Protein AF-A0A821P818-F1 (afdb_monomer_lite)

Radius of gyration: 19.18 Å; chains: 1; bounding box: 45×31×50 Å

Foldseek 3Di:
DVPDDDPDDDDDDDPPPVPDDPDDDDDDDPDPPPDVVNVVVVPPPVDDDDVVNVVVVVVVCVVPPCLVVLVVQLQVCLVPDPCRCNDPSNVVSD

Structure (mmCIF, N/CA/C/O backbone):
data_AF-A0A821P818-F1
#
_entry.id   AF-A0A821P818-F1
#
loop_
_atom_site.group_PDB
_atom_site.id
_atom_site.type_symbol
_atom_site.label_atom_id
_atom_site.label_alt_id
_atom_site.label_comp_id
_atom_site.label_asym_id
_atom_site.label_entity_id
_atom_site.label_seq_id
_atom_site.pdbx_PDB_ins_code
_atom_site.Cartn_x
_atom_site.Cartn_y
_atom_site.Cartn_z
_atom_site.occupancy
_atom_site.B_iso_or_equiv
_atom_site.auth_seq_id
_atom_site.auth_comp_id
_atom_site.auth_asym_id
_atom_site.auth_atom_id
_atom_site.pdbx_PDB_model_num
ATOM 1 N N . MET A 1 1 ? 0.779 5.765 7.622 1.00 63.78 1 MET A N 1
ATOM 2 C CA . MET A 1 1 ? 1.040 6.404 6.316 1.00 63.78 1 MET A CA 1
ATOM 3 C C . MET A 1 1 ? 1.587 5.350 5.380 1.00 63.78 1 MET A C 1
ATOM 5 O O . MET A 1 1 ? 2.417 4.570 5.822 1.00 63.78 1 MET A O 1
ATOM 9 N N . SER A 1 2 ? 1.068 5.300 4.157 1.00 79.81 2 SER A N 1
ATOM 10 C CA . SER A 1 2 ? 1.197 4.209 3.176 1.00 79.81 2 SER A CA 1
ATOM 11 C C . SER A 1 2 ? 2.590 4.100 2.522 1.00 79.81 2 SER A C 1
ATOM 13 O O . SER A 1 2 ? 2.683 4.033 1.304 1.00 79.81 2 SER A O 1
ATOM 15 N N . GLY A 1 3 ? 3.667 4.168 3.312 1.00 81.38 3 GLY A N 1
ATOM 16 C CA . GLY A 1 3 ? 5.050 4.146 2.811 1.00 81.38 3 GLY A CA 1
ATOM 17 C C . GLY A 1 3 ? 5.593 5.492 2.311 1.00 81.38 3 GLY A C 1
ATOM 18 O O . GLY A 1 3 ? 6.620 5.509 1.649 1.00 81.38 3 GLY A O 1
ATOM 19 N N . GLY A 1 4 ? 4.912 6.602 2.617 1.00 83.12 4 GLY A N 1
ATOM 20 C CA . GLY A 1 4 ? 5.336 7.943 2.201 1.00 83.12 4 GLY A CA 1
ATOM 21 C C . GLY A 1 4 ? 6.601 8.460 2.899 1.00 83.12 4 GLY A C 1
ATOM 22 O O . GLY A 1 4 ? 6.912 8.035 4.018 1.00 83.12 4 GLY A O 1
ATOM 23 N N . ASP A 1 5 ? 7.297 9.400 2.261 1.00 87.88 5 ASP A N 1
ATOM 24 C CA . ASP A 1 5 ? 8.558 9.988 2.724 1.00 87.88 5 ASP A CA 1
ATOM 25 C C . ASP A 1 5 ? 8.548 11.540 2.708 1.00 87.88 5 ASP A C 1
ATOM 27 O O . ASP A 1 5 ? 7.530 12.158 3.020 1.00 87.88 5 ASP A O 1
ATOM 31 N N . LEU A 1 6 ? 9.698 12.197 2.506 1.00 91.19 6 LEU A N 1
ATOM 32 C CA . LEU A 1 6 ? 9.845 13.662 2.536 1.00 91.19 6 LEU A CA 1
ATOM 33 C C . LEU A 1 6 ? 10.234 14.263 1.174 1.00 91.19 6 LEU A C 1
ATOM 35 O O . LEU A 1 6 ? 10.743 15.386 1.125 1.00 91.19 6 LEU A O 1
ATOM 39 N N . ASP A 1 7 ? 10.024 13.543 0.074 1.00 94.56 7 ASP A N 1
ATOM 40 C CA . ASP A 1 7 ? 10.372 13.986 -1.279 1.00 94.56 7 ASP A CA 1
ATOM 41 C C . ASP A 1 7 ? 9.287 14.849 -1.961 1.00 94.56 7 ASP A C 1
ATOM 43 O O . ASP A 1 7 ? 9.521 15.434 -3.023 1.00 94.56 7 ASP A O 1
ATOM 47 N N . GLY A 1 8 ? 8.132 15.006 -1.308 1.00 93.50 8 GLY A N 1
ATOM 48 C CA . GLY A 1 8 ? 6.997 15.777 -1.818 1.00 93.50 8 GLY A CA 1
ATOM 49 C C . GLY A 1 8 ? 5.652 15.461 -1.162 1.00 93.50 8 GLY A C 1
ATOM 50 O O . GLY A 1 8 ? 4.678 16.178 -1.413 1.00 93.50 8 GLY A O 1
ATOM 51 N N . ASP A 1 9 ? 5.593 14.434 -0.313 1.00 93.62 9 ASP A N 1
ATOM 52 C CA . ASP A 1 9 ? 4.360 13.997 0.332 1.00 93.62 9 ASP A CA 1
ATOM 53 C C . ASP A 1 9 ? 3.726 15.042 1.252 1.00 93.62 9 ASP A C 1
ATOM 55 O O . ASP A 1 9 ? 4.368 15.778 2.009 1.00 93.62 9 ASP A O 1
ATOM 59 N N . THR A 1 10 ? 2.395 15.062 1.223 1.00 93.62 10 THR A N 1
ATOM 60 C CA . THR A 1 10 ? 1.586 15.876 2.125 1.00 93.62 10 THR A CA 1
ATOM 61 C C . THR A 1 10 ? 1.077 15.044 3.287 1.00 93.62 10 THR A C 1
ATOM 63 O O . THR A 1 10 ? 0.547 13.949 3.104 1.00 93.62 10 THR A O 1
ATOM 66 N N . PHE A 1 11 ? 1.146 15.616 4.483 1.00 90.31 11 PHE A N 1
ATOM 67 C CA . PHE A 1 11 ? 0.711 14.970 5.710 1.00 90.31 11 PHE A CA 1
ATOM 68 C C . PHE A 1 11 ? -0.610 15.579 6.164 1.00 90.31 11 PHE A C 1
ATOM 70 O O . PHE A 1 11 ? -0.755 16.803 6.233 1.00 90.31 11 PHE A O 1
ATOM 77 N N . TRP A 1 12 ? -1.569 14.728 6.519 1.00 90.25 12 TRP A N 1
ATOM 78 C CA . TRP A 1 12 ? -2.760 15.184 7.220 1.00 90.25 12 TRP A CA 1
ATOM 79 C C . TRP A 1 12 ? -2.473 15.249 8.720 1.00 90.25 12 TRP A C 1
ATOM 81 O O . TRP A 1 12 ? -2.143 14.241 9.341 1.00 90.25 12 TRP A O 1
ATOM 91 N N . ILE A 1 13 ? -2.593 16.445 9.296 1.00 90.69 13 ILE A N 1
ATOM 92 C CA . ILE A 1 13 ? -2.392 16.696 10.725 1.00 90.69 13 ILE A CA 1
ATOM 93 C C . ILE A 1 13 ? -3.686 17.283 11.276 1.00 90.69 13 ILE A C 1
ATOM 95 O O . ILE A 1 13 ? -4.124 18.346 10.835 1.00 90.69 13 ILE A O 1
ATOM 99 N N . SER A 1 14 ? -4.280 16.611 12.260 1.00 92.19 14 SER A N 1
ATOM 100 C CA . SER A 1 14 ? -5.436 17.121 12.993 1.00 92.19 14 SER A CA 1
ATOM 101 C C . SER A 1 14 ? -5.086 17.366 14.453 1.00 92.19 14 SER A C 1
ATOM 103 O O . SER A 1 14 ? -4.507 16.509 15.113 1.00 92.19 14 SER A O 1
ATOM 105 N N . ASN A 1 15 ? -5.471 18.543 14.947 1.00 90.81 15 ASN A N 1
ATOM 106 C CA . ASN A 1 15 ? -5.391 18.910 16.363 1.00 90.81 15 ASN A CA 1
ATOM 107 C C . ASN A 1 15 ? -6.772 18.896 17.039 1.00 90.81 15 ASN A C 1
ATOM 109 O O . ASN A 1 15 ? -6.906 19.387 18.159 1.00 90.81 15 ASN A O 1
ATOM 113 N N . ASP A 1 16 ? -7.806 18.392 16.358 1.00 95.31 16 ASP A N 1
ATOM 114 C CA . ASP A 1 16 ? -9.138 18.252 16.940 1.00 95.31 16 ASP A CA 1
ATOM 115 C C . ASP A 1 16 ? -9.123 17.126 17.987 1.00 95.31 16 ASP A C 1
ATOM 117 O O . ASP A 1 16 ? -8.894 15.972 17.613 1.00 95.31 16 ASP A O 1
ATOM 121 N N . PRO A 1 17 ? -9.401 17.409 19.275 1.00 93.00 17 PRO A N 1
ATOM 122 C CA . PRO A 1 17 ? -9.399 16.393 20.322 1.00 93.00 17 PRO A CA 1
ATOM 123 C C . PRO A 1 17 ? -10.345 15.214 20.065 1.00 93.00 17 PRO A C 1
ATOM 125 O O . PRO A 1 17 ? -10.105 14.130 20.589 1.00 93.00 17 PRO A O 1
ATOM 128 N N . GLN A 1 18 ? -11.404 15.396 19.269 1.00 94.25 18 GLN A N 1
ATOM 129 C CA . GLN A 1 18 ? -12.341 14.324 18.913 1.00 94.25 18 GLN A CA 1
ATOM 130 C C . GLN A 1 18 ? -11.749 13.320 17.916 1.00 94.25 18 GLN A C 1
ATOM 132 O O . GLN A 1 18 ? -12.255 12.208 17.796 1.00 94.25 18 GLN A O 1
ATOM 137 N N . LEU A 1 19 ? -10.691 13.713 17.204 1.00 91.25 19 LEU A N 1
ATOM 138 C CA . LEU A 1 19 ? -10.005 12.911 16.191 1.00 91.25 19 LEU A CA 1
ATOM 139 C C . LEU A 1 19 ? -8.638 12.402 16.671 1.00 91.25 19 LEU A C 1
ATOM 141 O O . LEU A 1 19 ? -7.932 11.742 15.912 1.00 91.25 19 LEU A O 1
ATOM 145 N N . ILE A 1 20 ? -8.256 12.690 17.920 1.00 90.31 20 ILE A N 1
ATOM 146 C CA . ILE A 1 20 ? -7.042 12.143 18.528 1.00 90.31 20 ILE A CA 1
ATOM 147 C C . ILE A 1 20 ? -7.331 10.711 18.982 1.00 90.31 20 ILE A C 1
ATOM 149 O O . ILE A 1 20 ? -8.147 10.472 19.874 1.00 90.31 20 ILE A O 1
ATOM 153 N N . PHE A 1 21 ? -6.637 9.751 18.375 1.00 87.12 21 PHE A N 1
ATOM 154 C CA . PHE A 1 21 ? -6.732 8.347 18.760 1.00 87.12 21 PHE A CA 1
ATOM 155 C C . PHE A 1 21 ? -6.217 8.130 20.189 1.00 87.12 21 PHE A C 1
ATOM 157 O O . PHE A 1 21 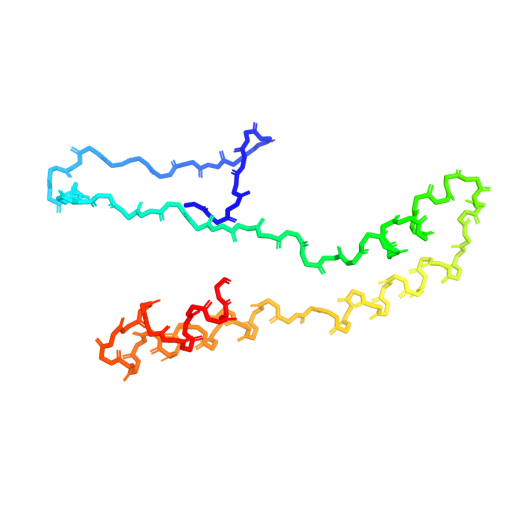? -5.226 8.722 20.613 1.00 87.12 21 PHE A O 1
ATOM 164 N N . GLN A 1 22 ? -6.884 7.251 20.942 1.00 88.75 22 GLN A N 1
ATOM 165 C CA . GLN A 1 22 ? -6.484 6.916 22.317 1.00 88.75 22 GLN A CA 1
ATOM 166 C C . GLN A 1 22 ? -5.268 5.986 22.377 1.00 88.75 22 GLN A C 1
ATOM 168 O O . GLN A 1 22 ? -4.601 5.899 23.406 1.00 88.75 22 GLN A O 1
ATOM 173 N N . THR A 1 23 ? -5.013 5.260 21.291 1.00 89.62 23 THR A N 1
ATOM 174 C CA . THR A 1 23 ? -3.939 4.276 21.167 1.00 89.62 23 THR A CA 1
ATOM 175 C C . THR A 1 23 ? -3.282 4.428 19.804 1.00 89.62 23 THR A C 1
ATOM 177 O O . THR A 1 23 ? -3.952 4.758 18.825 1.00 89.62 23 THR A O 1
ATOM 180 N N . ASN A 1 24 ? -1.971 4.207 19.767 1.00 88.50 24 ASN A N 1
ATOM 181 C CA . ASN A 1 24 ? -1.227 4.080 18.523 1.00 88.50 24 ASN A CA 1
ATOM 182 C C . ASN A 1 24 ? -1.203 2.606 18.123 1.00 88.50 24 ASN A C 1
ATOM 184 O O . ASN A 1 24 ? -1.038 1.740 18.981 1.00 88.50 24 ASN A O 1
ATOM 188 N N . GLU A 1 25 ? -1.350 2.345 16.830 1.00 86.75 25 GLU A N 1
ATOM 189 C CA . GLU A 1 25 ? -1.093 1.027 16.251 1.00 86.75 25 GLU A CA 1
ATOM 190 C C . GLU A 1 25 ? 0.410 0.860 15.997 1.00 86.75 25 GLU A C 1
ATOM 192 O O . GLU A 1 25 ? 1.126 1.845 15.777 1.00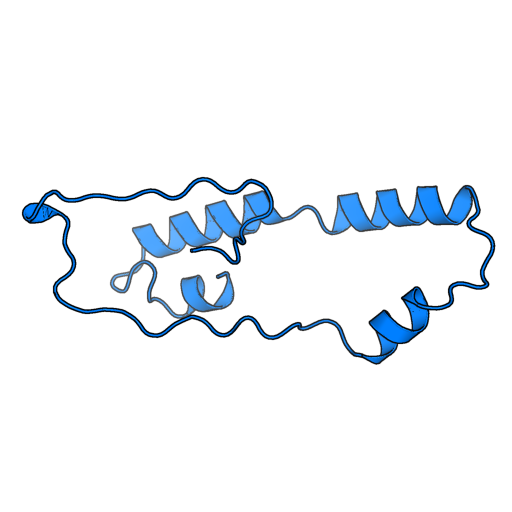 86.75 25 GLU A O 1
ATOM 197 N N . GLU A 1 26 ? 0.883 -0.385 16.009 1.00 87.62 26 GLU A N 1
ATOM 198 C CA . GLU A 1 26 ? 2.259 -0.693 15.620 1.00 87.62 26 GLU A CA 1
ATOM 199 C C . GLU A 1 26 ? 2.483 -0.371 14.132 1.00 87.62 26 GLU A C 1
ATOM 201 O O . GLU A 1 26 ? 1.572 -0.536 13.311 1.00 87.62 26 GLU A O 1
ATOM 206 N N . PRO A 1 27 ? 3.684 0.102 13.758 1.00 85.25 27 PRO A N 1
ATOM 207 C CA . PRO A 1 27 ? 4.014 0.343 12.364 1.00 85.25 27 PRO A CA 1
ATOM 208 C C . PRO A 1 27 ? 3.955 -0.964 11.565 1.00 85.25 27 PRO A C 1
ATOM 210 O O . PRO A 1 27 ? 4.427 -2.007 12.014 1.00 85.25 27 PRO A O 1
ATOM 213 N N . PHE A 1 28 ? 3.384 -0.889 10.362 1.00 79.88 28 PHE A N 1
ATOM 214 C CA . PHE A 1 28 ? 3.369 -2.016 9.436 1.00 79.88 28 PHE A CA 1
ATOM 215 C C . PHE A 1 28 ? 4.774 -2.261 8.880 1.00 79.88 28 PHE A C 1
ATOM 217 O O . PHE A 1 28 ? 5.492 -1.310 8.557 1.00 79.88 28 PHE A O 1
ATOM 224 N N . ASP A 1 29 ? 5.157 -3.530 8.779 1.00 78.56 29 ASP A N 1
ATOM 225 C CA . ASP A 1 29 ? 6.472 -3.929 8.294 1.00 78.56 29 ASP A CA 1
ATOM 226 C C . ASP A 1 29 ? 6.434 -4.150 6.780 1.00 78.56 29 ASP A C 1
ATOM 228 O O . ASP A 1 29 ? 5.957 -5.174 6.286 1.00 78.56 29 ASP A O 1
ATOM 232 N N . TYR A 1 30 ? 6.928 -3.163 6.035 1.00 70.44 30 TYR A N 1
ATOM 233 C CA . TYR A 1 30 ? 7.088 -3.265 4.590 1.00 70.44 30 TYR A CA 1
ATOM 234 C C . TYR A 1 30 ? 8.354 -4.063 4.284 1.00 70.44 30 TYR A C 1
ATOM 236 O O . TYR A 1 30 ? 9.439 -3.511 4.095 1.00 70.44 30 TYR A O 1
ATOM 244 N N . HIS A 1 31 ? 8.225 -5.384 4.246 1.00 67.19 31 HIS A N 1
ATOM 245 C CA . HIS A 1 31 ? 9.281 -6.227 3.712 1.00 67.19 31 HIS A CA 1
ATOM 246 C C . HIS A 1 31 ? 9.312 -6.113 2.190 1.00 67.19 31 HIS A C 1
ATOM 248 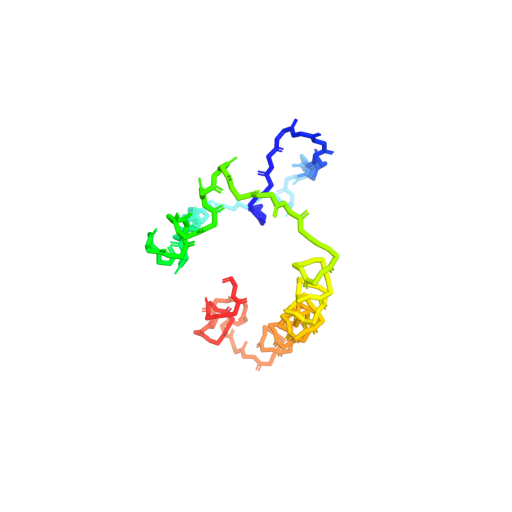O O . HIS A 1 31 ? 8.321 -6.392 1.516 1.00 67.19 31 HIS A O 1
ATOM 254 N N . ASP A 1 32 ? 10.466 -5.730 1.650 1.00 60.28 32 ASP A N 1
ATOM 255 C CA . ASP A 1 32 ? 10.704 -5.743 0.213 1.00 60.28 32 ASP A CA 1
ATOM 256 C C . ASP A 1 32 ? 10.681 -7.199 -0.278 1.00 60.28 32 ASP A C 1
ATOM 258 O O . ASP A 1 32 ? 11.587 -7.985 0.004 1.00 60.28 32 ASP A O 1
ATOM 262 N N . GLN A 1 33 ? 9.584 -7.587 -0.933 1.00 59.22 33 GLN A N 1
ATOM 263 C CA . GLN A 1 33 ? 9.359 -8.962 -1.387 1.00 59.22 33 GLN A CA 1
ATOM 264 C C . GLN A 1 33 ? 10.140 -9.307 -2.659 1.00 59.22 33 GLN A C 1
ATOM 266 O O . GLN A 1 33 ? 10.155 -10.474 -3.055 1.00 59.22 33 GLN A O 1
ATOM 271 N N . ALA A 1 34 ? 10.791 -8.328 -3.297 1.00 59.25 34 ALA A N 1
ATOM 272 C CA . ALA A 1 34 ? 11.654 -8.592 -4.436 1.00 59.25 34 ALA A CA 1
ATOM 273 C C . ALA A 1 34 ? 12.827 -9.478 -3.996 1.00 59.25 34 ALA A C 1
ATOM 275 O O . ALA A 1 34 ? 13.607 -9.130 -3.102 1.00 59.25 34 ALA A O 1
ATOM 276 N N . VAL A 1 35 ? 12.952 -10.641 -4.635 1.00 57.88 35 VAL A N 1
ATOM 277 C CA . VAL A 1 35 ? 14.043 -11.578 -4.372 1.00 57.88 35 VAL A CA 1
ATOM 278 C C . VAL A 1 35 ? 15.350 -10.870 -4.729 1.00 57.88 35 VAL A C 1
ATOM 280 O O . VAL A 1 35 ? 15.473 -10.319 -5.817 1.00 57.88 35 VAL A O 1
ATOM 283 N N . GLU A 1 36 ? 16.349 -10.896 -3.843 1.00 58.81 36 GLU A N 1
ATOM 284 C CA . GLU A 1 36 ? 17.665 -10.262 -4.070 1.00 58.81 36 GLU A CA 1
ATOM 285 C C . GLU A 1 36 ? 18.276 -10.614 -5.445 1.00 58.81 36 GLU A C 1
ATOM 287 O O . GLU A 1 36 ? 18.906 -9.779 -6.088 1.00 58.81 36 GLU A O 1
ATOM 292 N N . ALA A 1 37 ? 17.991 -11.814 -5.961 1.00 55.69 37 ALA A N 1
ATOM 293 C CA . ALA A 1 37 ? 18.390 -12.258 -7.297 1.00 55.69 37 ALA A CA 1
ATOM 294 C C . ALA A 1 37 ? 17.776 -11.438 -8.458 1.00 55.69 37 ALA A C 1
ATOM 296 O O . ALA A 1 37 ? 18.423 -11.251 -9.488 1.00 55.69 37 ALA A O 1
ATOM 297 N N . GLU A 1 38 ? 16.544 -10.940 -8.318 1.00 62.41 38 GLU A N 1
ATOM 298 C CA . GLU A 1 38 ? 15.881 -10.085 -9.317 1.00 62.41 38 GLU A CA 1
ATOM 299 C C . GLU A 1 38 ? 16.467 -8.668 -9.301 1.00 62.41 38 GLU A C 1
ATOM 301 O O . GLU A 1 38 ? 16.721 -8.085 -10.359 1.00 62.41 38 GLU A O 1
ATOM 306 N N . LYS A 1 39 ? 16.792 -8.154 -8.108 1.00 60.94 39 LYS A N 1
ATOM 307 C CA . LYS A 1 39 ? 17.502 -6.877 -7.937 1.00 60.94 39 LYS A CA 1
ATOM 308 C C . LYS A 1 39 ? 18.902 -6.920 -8.548 1.00 60.94 39 LYS A C 1
ATOM 310 O O . LYS A 1 39 ? 19.287 -5.996 -9.265 1.00 60.94 39 LYS A O 1
ATOM 315 N N . GLU A 1 40 ? 19.649 -8.003 -8.329 1.00 58.47 40 GLU A N 1
ATOM 316 C CA . GLU A 1 40 ? 20.976 -8.211 -8.925 1.00 58.47 40 GLU A CA 1
ATOM 317 C C . GLU A 1 40 ? 20.924 -8.287 -10.460 1.00 58.47 40 GLU A C 1
ATOM 319 O O . GLU A 1 40 ? 21.794 -7.734 -11.139 1.00 58.47 40 GLU A O 1
ATOM 324 N N . ALA A 1 41 ? 19.890 -8.917 -11.028 1.00 60.66 41 ALA A N 1
ATOM 325 C CA . ALA A 1 41 ? 19.702 -8.990 -12.476 1.00 60.66 41 ALA A CA 1
ATOM 326 C C . ALA A 1 41 ? 19.419 -7.610 -13.102 1.00 60.66 41 ALA A C 1
ATOM 328 O O . ALA A 1 41 ? 19.957 -7.304 -14.173 1.00 60.66 41 ALA A O 1
ATOM 329 N N . GLN A 1 42 ? 18.636 -6.764 -12.422 1.00 60.78 42 GLN A N 1
ATOM 330 C CA . GLN A 1 42 ? 18.336 -5.388 -12.842 1.00 60.78 42 GLN A CA 1
ATOM 331 C C . GLN A 1 42 ? 19.530 -4.432 -12.658 1.00 60.78 42 GLN A C 1
ATOM 333 O O . GLN A 1 42 ? 19.723 -3.523 -13.464 1.00 60.78 42 GLN A O 1
ATOM 338 N N . MET A 1 43 ? 20.383 -4.659 -11.652 1.00 59.75 43 MET A N 1
ATOM 339 C CA . MET A 1 43 ? 21.556 -3.826 -11.339 1.00 59.75 43 MET A CA 1
ATOM 340 C C . MET A 1 43 ? 22.767 -4.011 -12.266 1.00 59.75 43 MET A C 1
ATOM 342 O O . MET A 1 43 ? 23.818 -3.417 -12.016 1.00 59.75 43 MET A O 1
ATOM 346 N N . ASN A 1 44 ? 22.664 -4.771 -13.361 1.00 60.97 44 ASN A N 1
ATOM 347 C CA . ASN A 1 44 ? 23.724 -4.830 -14.372 1.00 60.97 44 ASN A CA 1
ATOM 348 C C . ASN A 1 44 ? 23.833 -3.497 -15.146 1.00 60.97 44 ASN A C 1
ATOM 350 O O . ASN A 1 44 ? 23.495 -3.400 -16.325 1.00 60.97 44 ASN A O 1
ATOM 354 N N . MET A 1 45 ? 24.390 -2.472 -14.491 1.00 57.44 45 MET A N 1
ATOM 355 C CA . MET A 1 45 ? 24.589 -1.096 -14.976 1.00 57.44 45 MET A CA 1
ATOM 356 C C . MET A 1 45 ? 25.472 -0.988 -16.235 1.00 57.44 45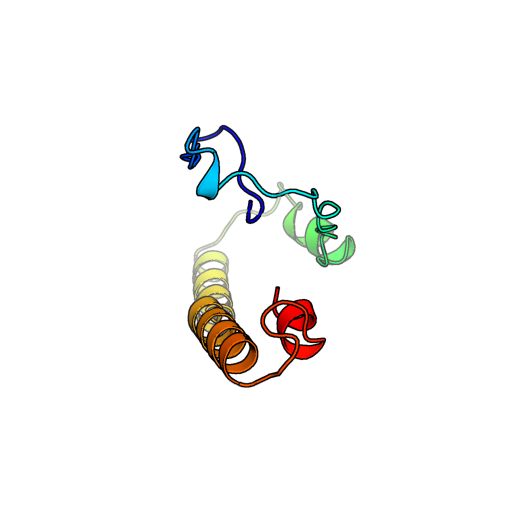 MET A C 1
ATOM 358 O O . MET A 1 45 ? 25.637 0.097 -16.783 1.00 57.44 45 MET A O 1
ATOM 362 N N . ASN A 1 46 ? 26.037 -2.104 -16.708 1.00 63.66 46 ASN A N 1
ATOM 363 C CA . ASN A 1 46 ? 26.846 -2.181 -17.925 1.00 63.66 46 ASN A CA 1
ATOM 364 C C . ASN A 1 46 ? 26.058 -2.647 -19.167 1.00 63.66 46 ASN A C 1
ATOM 366 O O . ASN A 1 46 ? 26.637 -2.711 -20.254 1.00 63.66 46 ASN A O 1
ATOM 370 N N . LYS A 1 47 ? 24.765 -2.987 -19.049 1.00 71.31 47 LYS A N 1
ATOM 371 C CA . LYS A 1 47 ? 23.926 -3.336 -20.207 1.00 71.31 47 LYS A CA 1
ATOM 372 C C . LYS A 1 47 ? 23.501 -2.054 -20.935 1.00 71.31 47 LYS A C 1
ATOM 374 O O . LYS A 1 47 ? 22.911 -1.163 -20.332 1.00 71.31 47 LYS A O 1
ATOM 379 N N . GLN A 1 48 ? 23.780 -1.953 -22.237 1.00 80.00 48 GLN A N 1
ATOM 380 C CA . GLN A 1 48 ? 23.167 -0.908 -23.063 1.00 80.00 48 GLN A CA 1
ATOM 381 C C . GLN A 1 48 ? 21.659 -1.160 -23.141 1.00 80.00 48 GLN A C 1
ATOM 383 O O . GLN A 1 48 ? 21.246 -2.216 -23.616 1.00 80.00 48 GLN A O 1
ATOM 388 N N . LEU A 1 49 ? 20.861 -0.194 -22.682 1.00 81.25 49 LEU A N 1
ATOM 389 C CA . LEU A 1 49 ? 19.407 -0.229 -22.817 1.00 81.25 49 LEU A CA 1
ATOM 390 C C . LEU A 1 49 ? 19.020 -0.143 -24.295 1.00 81.25 49 LEU A C 1
ATOM 392 O O . LEU A 1 49 ? 19.517 0.709 -25.037 1.00 81.25 49 LEU A O 1
ATOM 396 N N . THR A 1 50 ? 18.122 -1.024 -24.708 1.00 89.25 50 THR A N 1
ATOM 397 C CA . THR A 1 50 ? 17.593 -1.103 -26.069 1.00 89.25 50 THR A CA 1
ATOM 398 C C . THR A 1 50 ? 16.126 -0.680 -26.107 1.00 89.25 50 THR A C 1
ATOM 400 O O . THR A 1 50 ? 15.457 -0.597 -25.079 1.00 89.25 50 THR A O 1
ATOM 403 N N . ILE A 1 51 ? 15.600 -0.421 -27.309 1.00 92.31 51 ILE A N 1
ATOM 404 C CA . ILE A 1 51 ? 14.158 -0.175 -27.490 1.00 92.31 51 ILE A CA 1
ATOM 405 C C . ILE A 1 51 ? 13.342 -1.403 -27.060 1.00 92.31 51 ILE A C 1
ATOM 407 O O . ILE A 1 51 ? 12.267 -1.242 -26.490 1.00 92.31 51 ILE A O 1
ATOM 411 N N . ASP A 1 52 ? 13.872 -2.611 -27.262 1.00 91.81 52 ASP A N 1
ATOM 412 C CA . ASP A 1 52 ? 13.200 -3.847 -26.861 1.00 91.81 52 ASP A CA 1
ATOM 413 C C . ASP A 1 52 ? 13.042 -3.940 -25.334 1.00 91.81 52 ASP A C 1
ATOM 415 O O . ASP A 1 52 ? 11.981 -4.348 -24.865 1.00 91.81 52 ASP A O 1
ATOM 419 N N . ASP A 1 53 ? 14.037 -3.487 -24.556 1.00 87.56 53 ASP A N 1
ATOM 420 C CA . ASP A 1 53 ? 13.931 -3.414 -23.088 1.00 87.56 53 ASP A CA 1
ATOM 421 C C . ASP A 1 53 ? 12.810 -2.447 -22.660 1.00 87.56 53 ASP A C 1
ATOM 423 O O . ASP A 1 53 ? 12.050 -2.737 -21.738 1.00 87.56 53 ASP A O 1
ATOM 427 N N . VAL A 1 54 ? 12.659 -1.318 -23.363 1.00 90.00 54 VAL A N 1
ATOM 428 C CA . VAL A 1 54 ? 11.575 -0.354 -23.105 1.00 90.00 54 VAL A CA 1
ATOM 429 C C . VAL A 1 54 ? 10.215 -0.970 -23.428 1.00 90.00 54 VAL A C 1
ATOM 431 O O . VAL A 1 54 ? 9.284 -0.857 -22.634 1.00 90.00 54 VAL A O 1
ATOM 434 N N . CYS A 1 55 ? 10.081 -1.641 -24.575 1.00 93.94 55 CYS A N 1
ATOM 435 C CA . CYS A 1 55 ? 8.843 -2.325 -24.944 1.00 93.94 55 CYS A CA 1
ATOM 436 C C . CYS A 1 55 ? 8.468 -3.413 -23.932 1.00 93.94 55 CYS A C 1
ATOM 438 O O . CYS A 1 55 ? 7.299 -3.516 -23.569 1.00 93.94 55 CYS A O 1
ATOM 440 N N . HIS A 1 56 ? 9.445 -4.190 -23.464 1.00 90.56 56 HIS A N 1
ATOM 441 C CA . HIS A 1 56 ? 9.228 -5.216 -22.451 1.00 90.56 56 HIS A CA 1
ATOM 442 C C . HIS A 1 56 ? 8.734 -4.614 -21.134 1.00 90.56 56 HIS A C 1
ATOM 444 O O . HIS A 1 56 ? 7.697 -5.044 -20.637 1.00 90.56 56 HIS A O 1
ATOM 450 N N . PHE A 1 57 ? 9.385 -3.549 -20.653 1.00 88.75 57 PHE A N 1
ATOM 451 C CA . PHE A 1 57 ? 8.957 -2.831 -19.453 1.00 88.75 57 PHE A CA 1
ATOM 452 C C . PHE A 1 57 ? 7.502 -2.353 -19.542 1.00 88.75 57 PHE A C 1
ATOM 454 O O . PHE A 1 57 ? 6.752 -2.489 -18.584 1.00 88.75 57 PHE A O 1
ATOM 461 N N . PHE A 1 58 ? 7.066 -1.819 -20.688 1.00 93.88 58 PHE A N 1
ATOM 462 C CA . PHE A 1 58 ? 5.670 -1.394 -20.841 1.00 93.88 58 PHE A CA 1
ATOM 463 C C . PHE A 1 58 ? 4.681 -2.559 -20.761 1.00 93.88 58 PHE A C 1
ATOM 465 O O . PHE A 1 58 ? 3.597 -2.383 -20.210 1.00 93.88 58 PHE A O 1
ATOM 472 N N . VAL A 1 59 ? 5.030 -3.728 -21.303 1.00 94.19 59 VAL A N 1
ATOM 473 C CA . VAL A 1 59 ? 4.188 -4.927 -21.185 1.00 94.19 59 VAL A CA 1
ATOM 474 C C . VAL A 1 59 ? 4.102 -5.364 -19.725 1.00 94.19 59 VAL A C 1
ATOM 476 O O . VAL A 1 59 ? 2.995 -5.512 -19.218 1.00 94.19 59 VAL A O 1
ATOM 479 N N . GLU A 1 60 ? 5.241 -5.481 -19.040 1.00 90.75 60 GLU A N 1
ATOM 480 C CA . GLU A 1 60 ? 5.287 -5.842 -17.617 1.00 90.75 60 GLU A CA 1
ATOM 481 C C . GLU A 1 60 ? 4.510 -4.844 -16.753 1.00 90.75 60 GLU A C 1
ATOM 483 O O . GLU A 1 60 ? 3.729 -5.243 -15.896 1.00 90.75 60 GLU A O 1
ATOM 488 N N . TYR A 1 61 ? 4.663 -3.545 -17.013 1.00 90.94 61 TYR A N 1
ATOM 489 C CA . TYR A 1 61 ? 3.944 -2.494 -16.301 1.00 90.94 61 TYR A CA 1
ATOM 490 C C . TYR A 1 61 ? 2.427 -2.619 -16.476 1.00 90.94 61 TYR A C 1
ATOM 492 O O . TYR A 1 61 ? 1.692 -2.531 -15.498 1.00 90.94 61 TYR A O 1
ATOM 500 N N . ILE A 1 62 ? 1.951 -2.848 -17.705 1.00 92.81 62 ILE A N 1
ATOM 501 C CA . ILE A 1 62 ? 0.517 -3.021 -17.978 1.00 92.81 62 ILE A CA 1
ATOM 502 C C . ILE A 1 62 ? -0.019 -4.291 -17.306 1.00 92.81 62 ILE A C 1
ATOM 504 O O . ILE A 1 62 ? -1.130 -4.278 -16.784 1.00 92.81 62 ILE A O 1
ATOM 508 N N . GLU A 1 63 ? 0.745 -5.385 -17.312 1.00 91.00 63 GLU A N 1
ATOM 509 C CA . GLU A 1 63 ? 0.355 -6.628 -16.636 1.00 91.00 63 GLU A CA 1
ATOM 510 C C . GLU A 1 63 ? 0.330 -6.478 -15.107 1.00 91.00 63 GLU A C 1
ATOM 512 O O . GLU A 1 63 ? -0.536 -7.055 -14.446 1.00 91.00 63 GLU A O 1
ATOM 517 N N . ALA A 1 64 ? 1.248 -5.687 -14.548 1.00 89.12 64 ALA A N 1
ATOM 518 C CA . ALA A 1 64 ? 1.359 -5.431 -13.117 1.00 89.12 64 ALA A CA 1
ATOM 519 C C . ALA A 1 64 ? 0.410 -4.333 -12.600 1.00 89.12 64 ALA A C 1
ATOM 521 O O . ALA A 1 64 ? 0.261 -4.195 -11.385 1.00 89.12 64 ALA A O 1
ATOM 522 N N . ASP A 1 65 ? -0.249 -3.565 -13.476 1.00 92.00 65 ASP A N 1
ATOM 523 C CA . ASP A 1 65 ? -1.168 -2.486 -13.091 1.00 92.00 65 ASP A CA 1
ATOM 524 C C . ASP A 1 65 ? -2.484 -3.033 -12.507 1.00 92.00 65 ASP A C 1
ATOM 526 O O . ASP A 1 65 ? -3.518 -3.153 -13.167 1.00 92.00 65 ASP A O 1
ATOM 530 N N . ASN A 1 66 ? -2.437 -3.405 -11.228 1.00 93.25 66 ASN A N 1
ATOM 531 C CA . ASN A 1 66 ? -3.553 -3.992 -10.489 1.00 93.25 66 ASN A CA 1
ATOM 532 C C . ASN A 1 66 ? -3.930 -3.206 -9.219 1.00 93.25 66 ASN A C 1
ATOM 534 O O . ASN A 1 66 ? -4.853 -3.613 -8.506 1.00 93.25 66 ASN A O 1
ATOM 538 N N . LEU A 1 67 ? -3.280 -2.065 -8.955 1.00 91.62 67 LEU A N 1
ATOM 539 C CA . LEU A 1 67 ? -3.453 -1.287 -7.723 1.00 91.62 67 LEU A CA 1
ATOM 540 C C . LEU A 1 67 ? -4.919 -0.914 -7.479 1.00 91.62 67 LEU A C 1
ATOM 542 O O . LEU A 1 67 ? -5.429 -1.056 -6.370 1.00 91.62 67 LEU A O 1
ATOM 546 N N . GLY A 1 68 ? -5.633 -0.494 -8.528 1.00 95.06 68 GLY A N 1
ATOM 547 C CA . GLY A 1 68 ? -7.054 -0.158 -8.423 1.00 95.06 68 GLY A CA 1
ATOM 548 C C . GLY A 1 68 ? -7.933 -1.357 -8.048 1.00 95.06 68 GLY A C 1
ATOM 549 O O . GLY A 1 68 ? -8.902 -1.207 -7.304 1.00 95.06 68 GLY A O 1
ATOM 550 N N . ILE A 1 69 ? -7.595 -2.558 -8.525 1.00 95.94 69 ILE A N 1
ATOM 551 C CA . ILE A 1 69 ? -8.324 -3.793 -8.200 1.00 95.94 69 ILE A CA 1
ATOM 552 C C . ILE A 1 69 ? -8.089 -4.156 -6.735 1.00 95.94 69 ILE A C 1
ATOM 554 O O . ILE A 1 69 ? -9.053 -4.421 -6.011 1.00 95.94 69 ILE A O 1
ATOM 558 N N . VAL A 1 70 ? -6.832 -4.119 -6.288 1.00 95.12 70 VAL A N 1
ATOM 559 C CA . VAL A 1 70 ? -6.450 -4.391 -4.896 1.00 95.12 70 VAL A CA 1
ATOM 560 C C . VAL A 1 70 ? -7.130 -3.399 -3.954 1.00 95.12 70 VAL A C 1
ATOM 562 O O . VAL A 1 70 ? -7.818 -3.821 -3.026 1.00 95.12 70 VAL A O 1
ATOM 565 N N . ALA A 1 71 ? -7.055 -2.097 -4.246 1.00 95.44 71 ALA A N 1
ATOM 566 C CA . ALA A 1 71 ? -7.655 -1.047 -3.425 1.00 95.44 71 ALA A CA 1
ATOM 567 C C . ALA A 1 71 ? -9.179 -1.195 -3.297 1.00 95.44 71 ALA A C 1
ATOM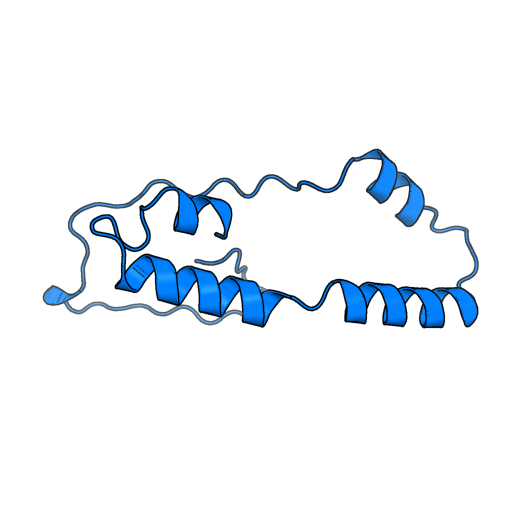 569 O O . ALA A 1 71 ? -9.726 -1.135 -2.195 1.00 95.44 71 ALA A O 1
ATOM 570 N N . ASN A 1 72 ? -9.879 -1.442 -4.409 1.00 97.56 72 ASN A N 1
ATOM 571 C CA . ASN A 1 72 ? -11.329 -1.642 -4.386 1.00 97.56 72 ASN A CA 1
ATOM 572 C C . ASN A 1 72 ? -11.726 -2.913 -3.627 1.00 97.56 72 ASN A C 1
ATOM 574 O O . ASN A 1 72 ? -12.716 -2.911 -2.897 1.00 97.56 72 ASN A O 1
ATOM 578 N N . THR A 1 73 ? -10.945 -3.984 -3.768 1.00 97.50 73 THR A N 1
ATOM 579 C CA . THR A 1 73 ? -11.182 -5.243 -3.051 1.00 97.50 73 THR A CA 1
ATOM 580 C C . THR A 1 73 ? -10.965 -5.066 -1.549 1.00 97.50 73 THR A C 1
ATOM 582 O O . THR A 1 73 ? -11.808 -5.483 -0.758 1.00 97.50 73 THR A O 1
ATOM 585 N N . HIS A 1 74 ? -9.891 -4.378 -1.150 1.00 96.19 74 HIS A N 1
ATOM 586 C CA . HIS A 1 74 ? -9.623 -4.037 0.246 1.00 96.19 74 HIS A CA 1
ATOM 587 C C . HIS A 1 74 ? -10.764 -3.200 0.843 1.00 96.19 74 HIS A C 1
ATOM 589 O O . HIS A 1 74 ? -11.249 -3.506 1.930 1.00 96.19 74 HIS A O 1
ATOM 595 N N . MET A 1 75 ? -11.249 -2.175 0.130 1.00 97.06 75 MET A N 1
ATOM 596 C CA . MET A 1 75 ? -12.402 -1.382 0.580 1.00 97.06 75 MET A CA 1
ATOM 597 C C . MET A 1 75 ? -13.666 -2.234 0.742 1.00 97.06 75 MET A C 1
ATOM 599 O O . MET A 1 75 ? -14.360 -2.102 1.746 1.00 97.06 75 MET A O 1
ATOM 603 N N . ALA A 1 76 ? -13.949 -3.131 -0.207 1.00 97.75 76 ALA A N 1
ATOM 604 C CA . ALA A 1 76 ? -15.115 -4.007 -0.137 1.00 97.75 76 ALA A CA 1
ATOM 605 C C . ALA A 1 76 ? -15.052 -4.969 1.062 1.00 97.75 76 ALA A C 1
ATOM 607 O O . ALA A 1 76 ? -16.054 -5.149 1.750 1.00 97.75 76 ALA A O 1
ATOM 608 N N . PHE A 1 77 ? -13.890 -5.563 1.348 1.00 97.75 77 PHE A N 1
ATOM 609 C CA . PHE A 1 77 ? -13.723 -6.422 2.524 1.00 97.75 77 PHE A CA 1
ATOM 610 C C . PHE A 1 77 ? -13.806 -5.646 3.835 1.00 97.75 77 PHE A C 1
ATOM 612 O O . PHE A 1 77 ? -14.444 -6.122 4.771 1.00 97.75 77 PHE A O 1
ATOM 619 N N . ALA A 1 78 ? -13.226 -4.447 3.893 1.00 97.38 78 ALA A N 1
ATOM 620 C CA . ALA A 1 78 ? -13.294 -3.605 5.080 1.00 97.38 78 ALA A CA 1
ATOM 621 C C . ALA A 1 78 ? -14.726 -3.146 5.409 1.00 97.38 78 ALA A C 1
ATOM 623 O O . ALA A 1 78 ? -15.031 -2.9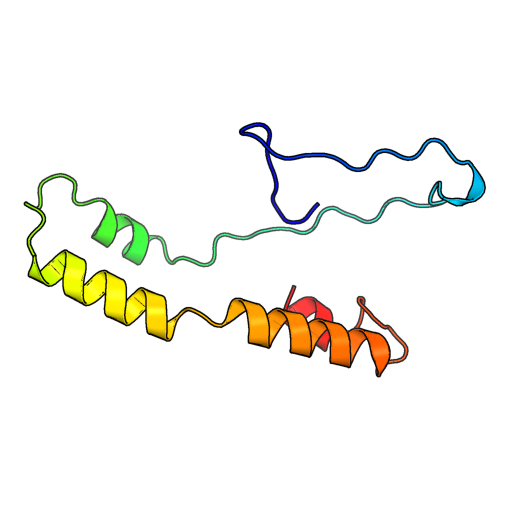34 6.577 1.00 97.38 78 ALA A O 1
ATOM 624 N N . ASP A 1 79 ? -15.591 -2.997 4.404 1.00 97.75 79 ASP A N 1
ATOM 625 C CA . ASP A 1 79 ? -17.008 -2.665 4.600 1.00 97.75 79 ASP A CA 1
ATOM 626 C C . ASP A 1 79 ? -17.850 -3.888 5.008 1.00 97.75 79 ASP A C 1
ATOM 628 O O . ASP A 1 79 ? -18.776 -3.775 5.808 1.00 97.75 79 ASP A O 1
ATOM 632 N N . GLN A 1 80 ? -17.534 -5.071 4.470 1.00 97.56 80 GLN A N 1
ATOM 633 C CA . GLN A 1 80 ? -18.362 -6.273 4.633 1.00 97.56 80 GLN A CA 1
ATOM 634 C C . GLN A 1 80 ? -18.036 -7.127 5.862 1.00 97.56 80 GLN A C 1
ATOM 636 O O . GLN A 1 80 ? -18.904 -7.872 6.318 1.00 97.56 80 GLN A O 1
ATOM 641 N N . LEU A 1 81 ? -16.794 -7.105 6.348 1.00 97.56 81 LEU A N 1
ATOM 642 C CA . LEU A 1 81 ? -16.331 -7.983 7.425 1.00 97.56 81 LEU A CA 1
ATOM 643 C C . LEU A 1 81 ? -16.377 -7.270 8.778 1.00 97.56 81 LEU A C 1
ATOM 645 O O . LEU A 1 81 ? -16.019 -6.101 8.875 1.00 97.56 81 LEU A O 1
ATOM 649 N N . ASP A 1 82 ? -16.739 -8.001 9.836 1.00 97.00 82 ASP A N 1
ATOM 650 C CA . ASP A 1 82 ? -16.906 -7.438 11.187 1.00 97.00 82 ASP A CA 1
ATOM 651 C C . ASP A 1 82 ? -15.618 -6.793 11.738 1.00 97.00 82 ASP A C 1
ATOM 653 O O . ASP A 1 82 ? -15.674 -5.774 12.426 1.00 97.00 82 ASP A O 1
ATOM 657 N N . ASP A 1 83 ? -14.451 -7.347 11.389 1.00 96.06 83 ASP A N 1
ATOM 658 C CA . ASP A 1 83 ? -13.135 -6.815 11.782 1.00 96.06 83 ASP A CA 1
ATOM 659 C C . ASP A 1 83 ? -12.649 -5.665 10.874 1.00 96.06 83 ASP A C 1
ATOM 661 O O . ASP A 1 83 ? -11.568 -5.100 11.074 1.00 96.06 83 ASP A O 1
ATOM 665 N N . GLY A 1 84 ? -13.426 -5.311 9.849 1.00 95.44 84 GLY A N 1
ATOM 666 C CA . GLY A 1 84 ? -13.153 -4.229 8.912 1.00 95.44 84 GLY A CA 1
ATOM 667 C C . GLY A 1 84 ? -11.760 -4.295 8.280 1.00 95.44 84 GLY A C 1
ATOM 668 O O . GLY A 1 84 ? -11.339 -5.321 7.734 1.00 95.44 84 GLY A O 1
ATOM 669 N N . CYS A 1 85 ? -11.014 -3.188 8.356 1.00 92.75 85 CYS A N 1
ATOM 670 C CA . CYS A 1 85 ? -9.642 -3.101 7.839 1.00 92.75 85 CYS A CA 1
ATOM 671 C C . CYS A 1 85 ? -8.635 -3.999 8.578 1.00 92.75 85 CYS A C 1
ATOM 673 O O . CYS A 1 85 ? -7.538 -4.208 8.072 1.00 92.75 85 CYS A O 1
ATOM 675 N N . LYS A 1 86 ? -8.998 -4.550 9.745 1.00 92.31 86 LYS A N 1
ATOM 676 C CA . LYS A 1 86 ? -8.165 -5.487 10.512 1.00 92.31 86 LYS A CA 1
ATOM 677 C C . LYS A 1 86 ? -8.451 -6.954 10.185 1.00 92.31 86 LYS A C 1
ATOM 679 O O . LYS A 1 86 ? -7.811 -7.833 10.757 1.00 92.31 86 LYS A O 1
ATOM 684 N N . SER A 1 87 ? -9.392 -7.231 9.280 1.00 95.75 87 SER A N 1
ATOM 685 C CA . SER A 1 87 ? -9.640 -8.591 8.801 1.00 95.75 87 SER A CA 1
ATOM 686 C C . SER A 1 87 ? -8.408 -9.171 8.098 1.00 95.75 87 SER A C 1
ATOM 688 O O . SER A 1 87 ? -7.629 -8.454 7.467 1.00 95.75 87 SER A O 1
ATOM 690 N N . GLU A 1 88 ? -8.246 -10.493 8.161 1.00 94.94 88 GLU A N 1
ATOM 691 C CA . GLU A 1 88 ? -7.125 -11.196 7.521 1.00 94.94 88 GLU A CA 1
ATOM 692 C C . GLU A 1 88 ? -7.061 -10.923 6.006 1.00 94.94 88 GLU A C 1
ATOM 694 O O . GLU A 1 88 ? -5.984 -10.844 5.420 1.00 94.94 88 GLU A O 1
ATOM 699 N N . GLN A 1 89 ? -8.218 -10.757 5.365 1.00 95.44 89 GLN A N 1
ATOM 700 C CA . GLN A 1 89 ? -8.341 -10.448 3.945 1.00 95.44 89 GLN A CA 1
ATOM 701 C C . GLN A 1 89 ? -7.802 -9.054 3.621 1.00 95.44 89 GLN A C 1
ATOM 703 O O . GLN A 1 89 ? -7.076 -8.909 2.642 1.00 95.44 89 GLN A O 1
ATOM 708 N N . CYS A 1 90 ? -8.124 -8.050 4.442 1.00 94.44 90 CYS A N 1
ATOM 709 C CA . CYS A 1 90 ? -7.582 -6.702 4.296 1.00 94.44 90 CYS A CA 1
ATOM 710 C C . CYS A 1 90 ? -6.069 -6.694 4.532 1.00 94.44 90 CYS A C 1
ATOM 712 O O . CYS A 1 90 ? -5.335 -6.201 3.687 1.00 94.44 90 CYS A O 1
ATOM 714 N N . LEU A 1 91 ? -5.591 -7.340 5.600 1.00 91.25 91 LEU A N 1
ATOM 715 C CA . LEU A 1 91 ? -4.160 -7.397 5.929 1.00 91.25 91 LEU A CA 1
ATOM 716 C C . LEU A 1 91 ? -3.307 -8.097 4.859 1.00 91.25 91 LEU A C 1
ATOM 718 O O . LEU A 1 91 ? -2.129 -7.795 4.734 1.00 91.25 91 LEU A O 1
ATOM 722 N N . LYS A 1 92 ? -3.882 -9.022 4.082 1.00 90.50 92 LYS A N 1
ATOM 723 C CA . LYS A 1 92 ? -3.199 -9.660 2.941 1.00 90.50 92 LYS A CA 1
ATOM 724 C C . LYS A 1 92 ? -3.098 -8.770 1.703 1.00 90.50 92 LYS A C 1
ATOM 726 O O . LYS A 1 92 ? -2.292 -9.066 0.827 1.00 90.50 92 LYS A O 1
ATOM 731 N N . LEU A 1 93 ? -3.969 -7.772 1.589 1.00 89.50 93 LEU A N 1
ATOM 732 C CA . LEU A 1 93 ? -4.032 -6.844 0.458 1.00 89.50 93 LEU A CA 1
ATOM 733 C C . LEU A 1 93 ? -3.383 -5.487 0.770 1.00 89.50 93 LEU A C 1
ATOM 735 O O . LEU A 1 93 ? -3.304 -4.654 -0.132 1.00 89.50 93 LEU A O 1
ATOM 739 N N . ALA A 1 94 ? -3.018 -5.260 2.034 1.00 82.50 94 ALA A N 1
ATOM 740 C CA . ALA A 1 94 ? -2.450 -4.023 2.555 1.00 82.50 94 ALA A CA 1
ATOM 741 C C . ALA A 1 94 ? -0.931 -3.943 2.361 1.00 82.50 94 ALA A C 1
ATOM 743 O O . ALA A 1 94 ? -0.272 -5.008 2.359 1.00 82.50 94 ALA A O 1
#

Secondary structure (DSSP, 8-state):
--S--SSS--------GGG--SSPPPPP-----S-HHHHHHHT-TTSPP-HHHHHHHHHHHHHH--HHHHHHHHHHHHHHSTTGGGSHHHHHH-

Sequence (94 aa):
MSGGDLDGDTFWISNDPQLIFQTNEEPFDYHDQAVEAEKEAQMNMNKQLTIDDVCHFFVEYIEADNLGIVANTHMAFADQLDDGCKSEQCLKLA

pLDDT: mean 85.39, std 12.88, range [55.69, 97.75]